Protein AF-A0A2N7QD01-F1 (afdb_monomer_lite)

pLDDT: mean 96.23, std 3.57, range [71.81, 98.69]

Structure (mmCIF, N/CA/C/O backbone):
data_AF-A0A2N7QD01-F1
#
_entry.id   AF-A0A2N7QD01-F1
#
loop_
_atom_site.group_PDB
_atom_site.id
_atom_site.type_symbol
_atom_site.label_atom_id
_atom_site.label_alt_id
_atom_site.label_comp_id
_atom_site.label_asym_id
_atom_site.label_entity_id
_atom_site.label_seq_id
_atom_site.pdbx_PDB_ins_code
_atom_site.Cartn_x
_atom_site.Cartn_y
_atom_site.Cartn_z
_atom_site.occupancy
_atom_site.B_iso_or_equiv
_atom_site.auth_seq_id
_atom_site.auth_comp_id
_atom_site.auth_asym_id
_atom_site.auth_atom_id
_atom_site.pdbx_PDB_model_num
ATOM 1 N N . ALA A 1 1 ? -2.851 2.908 -3.331 1.00 93.69 1 ALA A N 1
ATOM 2 C CA . ALA A 1 1 ? -4.308 2.920 -3.039 1.00 93.69 1 ALA A CA 1
ATOM 3 C C . ALA A 1 1 ? -4.515 3.174 -1.546 1.00 93.69 1 ALA A C 1
ATOM 5 O O . ALA A 1 1 ? -3.541 3.061 -0.813 1.00 93.69 1 ALA A O 1
ATOM 6 N N . VAL A 1 2 ? -5.737 3.488 -1.091 1.00 97.69 2 VAL A N 1
ATOM 7 C CA . VAL A 1 2 ? -6.044 3.670 0.344 1.00 97.69 2 VAL A CA 1
ATOM 8 C C . VAL A 1 2 ? -7.197 2.760 0.770 1.00 97.69 2 VAL A C 1
ATOM 10 O O . VAL A 1 2 ? -8.197 2.667 0.052 1.00 97.69 2 VAL A O 1
ATOM 13 N N . ARG A 1 3 ? -7.057 2.077 1.911 1.00 98.19 3 ARG A N 1
ATOM 14 C CA . ARG A 1 3 ? -8.112 1.271 2.553 1.00 98.19 3 ARG A CA 1
ATOM 15 C C . ARG A 1 3 ? -8.172 1.576 4.042 1.00 98.19 3 ARG A C 1
ATOM 17 O O . ARG A 1 3 ? -7.152 1.909 4.633 1.00 98.19 3 ARG A O 1
ATOM 24 N N . TYR A 1 4 ? -9.361 1.461 4.619 1.00 97.75 4 TYR A N 1
ATOM 25 C CA . TYR A 1 4 ? -9.594 1.649 6.045 1.00 97.75 4 TYR A CA 1
ATOM 26 C C . TYR A 1 4 ? -10.191 0.376 6.631 1.00 97.75 4 TYR A C 1
ATOM 28 O O . TYR A 1 4 ? -11.173 -0.143 6.098 1.00 97.75 4 TYR A O 1
ATOM 36 N N . ASP A 1 5 ? -9.601 -0.101 7.719 1.00 97.44 5 ASP A N 1
ATOM 37 C CA . ASP A 1 5 ? -10.154 -1.153 8.551 1.00 97.44 5 ASP A CA 1
ATOM 38 C C . ASP A 1 5 ? -10.900 -0.528 9.737 1.00 97.44 5 ASP A C 1
ATOM 40 O O . ASP A 1 5 ? -10.262 -0.050 10.680 1.00 97.44 5 ASP A O 1
ATOM 44 N N . PRO A 1 6 ? -12.244 -0.525 9.735 1.00 96.06 6 PRO A N 1
ATOM 45 C CA . PRO A 1 6 ? -13.019 0.096 10.803 1.00 96.06 6 PRO A CA 1
ATOM 46 C C . PRO A 1 6 ? -12.954 -0.659 12.131 1.00 96.06 6 PRO A C 1
ATOM 48 O O . PRO A 1 6 ? -13.281 -0.078 13.162 1.00 96.06 6 PRO A O 1
ATOM 51 N N . LYS A 1 7 ? -12.566 -1.941 12.131 1.00 96.06 7 LYS A N 1
ATOM 52 C CA . LYS A 1 7 ? -12.491 -2.744 13.356 1.00 96.06 7 LYS A CA 1
ATOM 53 C C . LYS A 1 7 ? -11.175 -2.508 14.090 1.00 96.06 7 LYS A C 1
ATOM 55 O O . LYS A 1 7 ? -11.164 -2.516 15.317 1.00 96.06 7 LYS A O 1
ATOM 60 N N . LEU A 1 8 ? -10.095 -2.286 13.342 1.00 95.88 8 LEU A N 1
ATOM 61 C CA . LEU A 1 8 ? -8.771 -1.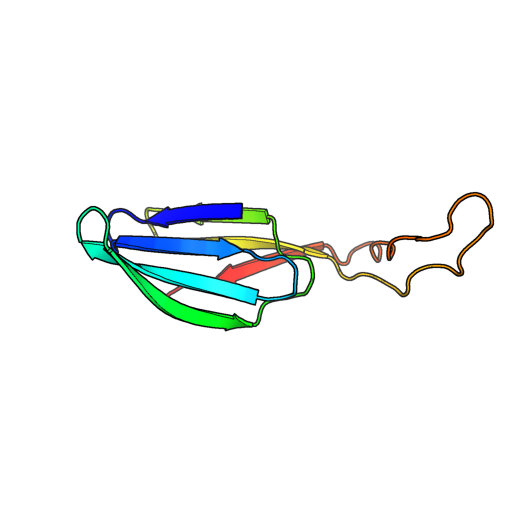966 13.889 1.00 95.88 8 LEU A CA 1
ATOM 62 C C . LEU A 1 8 ? -8.495 -0.454 13.951 1.00 95.88 8 LEU A C 1
ATOM 64 O O . LEU A 1 8 ? -7.532 -0.018 14.578 1.00 95.88 8 LEU A O 1
ATOM 68 N N . ALA A 1 9 ? -9.345 0.352 13.314 1.00 97.00 9 ALA A N 1
ATOM 69 C CA . ALA A 1 9 ? -9.146 1.783 13.117 1.00 97.00 9 ALA A CA 1
ATOM 70 C C . ALA A 1 9 ? -7.809 2.106 12.415 1.00 97.00 9 ALA A C 1
ATOM 72 O O . ALA A 1 9 ? -7.142 3.095 12.727 1.00 97.00 9 ALA A O 1
ATOM 73 N N . LEU A 1 10 ? -7.429 1.272 11.441 1.00 97.75 10 LEU A N 1
ATOM 74 C CA . LEU A 1 10 ? -6.193 1.402 10.668 1.00 97.75 10 LEU A CA 1
ATOM 75 C C . LEU A 1 10 ? -6.476 1.868 9.241 1.00 97.75 10 LEU A C 1
ATOM 77 O O . LEU A 1 10 ? -7.336 1.326 8.551 1.00 97.75 10 LEU A O 1
ATOM 81 N N . VAL A 1 11 ? -5.715 2.851 8.775 1.00 98.25 11 VAL A N 1
ATOM 82 C CA . VAL A 1 11 ? -5.669 3.294 7.382 1.00 98.25 11 VAL A CA 1
ATOM 83 C C . VAL A 1 11 ? -4.381 2.778 6.751 1.00 98.25 11 VAL A C 1
ATOM 85 O O . VAL A 1 11 ? -3.288 2.972 7.278 1.00 98.25 11 VAL A O 1
ATOM 88 N N . PHE A 1 12 ? -4.509 2.164 5.584 1.00 98.19 12 PHE A N 1
ATOM 89 C CA . PHE A 1 12 ? -3.406 1.590 4.830 1.00 98.19 12 PHE A CA 1
ATOM 90 C C . PHE A 1 12 ? -3.207 2.356 3.526 1.00 98.19 12 PHE A C 1
ATOM 92 O O . PHE A 1 12 ? -4.154 2.499 2.749 1.00 98.19 12 PHE A O 1
ATOM 99 N N . SER A 1 13 ? -1.979 2.802 3.255 1.00 98.44 13 SER A N 1
ATOM 100 C CA . SER A 1 13 ? -1.591 3.473 2.010 1.00 98.44 13 SER A CA 1
ATOM 101 C C . SER A 1 13 ? -0.498 2.695 1.287 1.00 98.44 13 SER A C 1
ATOM 103 O O . SER A 1 13 ? 0.636 2.621 1.754 1.00 98.44 13 SER A O 1
ATOM 105 N N . SER A 1 14 ? -0.82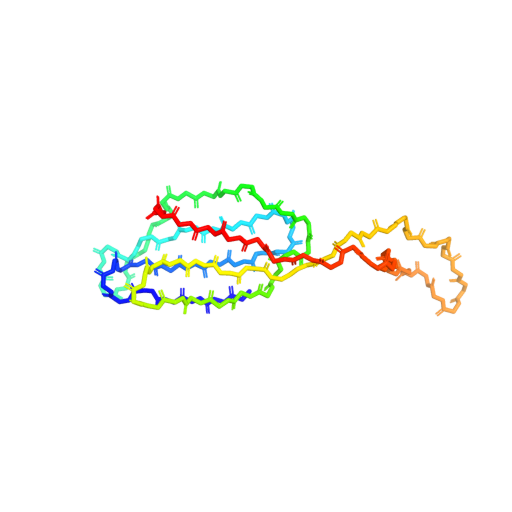6 2.127 0.126 1.00 97.88 14 SER A N 1
ATOM 106 C CA . SER A 1 14 ? 0.153 1.500 -0.773 1.00 97.88 14 SER A CA 1
ATOM 107 C C . SER A 1 14 ? 0.755 2.546 -1.718 1.00 97.88 14 SER A C 1
ATOM 109 O O . SER A 1 14 ? 0.043 3.103 -2.564 1.00 97.88 14 SER A O 1
ATOM 111 N N . ASN A 1 15 ? 2.062 2.799 -1.578 1.00 96.56 15 ASN A N 1
ATOM 112 C CA . ASN A 1 15 ? 2.722 4.011 -2.090 1.00 96.56 15 ASN A CA 1
ATOM 113 C C . ASN A 1 15 ? 3.428 3.823 -3.449 1.00 96.56 15 ASN A C 1
ATOM 115 O O . ASN A 1 15 ? 3.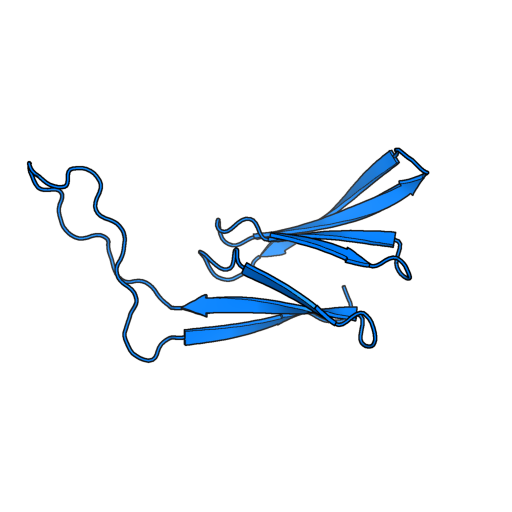713 4.791 -4.149 1.00 96.56 15 ASN A O 1
ATOM 119 N N . GLY A 1 16 ? 3.685 2.582 -3.879 1.00 91.25 16 GLY A N 1
ATOM 120 C CA . GLY A 1 16 ? 4.294 2.275 -5.185 1.00 91.25 16 GLY A CA 1
ATOM 121 C C . GLY A 1 16 ? 5.801 2.523 -5.300 1.00 91.25 16 GLY A C 1
ATOM 122 O O . GLY A 1 16 ? 6.428 1.992 -6.215 1.00 91.25 16 GLY A O 1
ATOM 123 N N . ASP A 1 17 ? 6.393 3.238 -4.352 1.00 95.38 17 ASP A N 1
ATOM 124 C CA . ASP A 1 17 ? 7.839 3.367 -4.137 1.00 95.38 17 ASP A CA 1
ATOM 125 C C . ASP A 1 17 ? 8.457 2.144 -3.427 1.00 95.38 17 ASP A C 1
ATOM 127 O O . ASP A 1 17 ? 9.646 2.129 -3.121 1.00 95.38 17 ASP A O 1
ATOM 131 N N . GLY A 1 18 ? 7.661 1.094 -3.206 1.00 96.62 18 GLY A N 1
ATOM 132 C CA . GLY A 1 18 ? 8.068 -0.090 -2.454 1.00 96.62 18 GLY A CA 1
ATOM 133 C C . GLY A 1 18 ? 7.794 0.032 -0.959 1.00 96.62 18 GLY A C 1
ATOM 134 O O . GLY A 1 18 ? 8.478 -0.611 -0.165 1.00 96.62 18 GLY A O 1
ATOM 135 N N . THR A 1 19 ? 6.815 0.851 -0.565 1.00 97.94 19 THR A N 1
ATOM 136 C CA . THR A 1 19 ? 6.352 0.936 0.821 1.00 97.94 19 THR A CA 1
ATOM 137 C C . THR A 1 19 ? 4.832 0.811 0.959 1.00 97.94 19 THR A C 1
ATOM 139 O O . THR A 1 19 ? 4.059 1.079 0.028 1.00 97.94 19 THR A O 1
ATOM 142 N N . LEU A 1 20 ? 4.416 0.379 2.150 1.00 98.12 20 LEU A N 1
ATOM 143 C CA . LEU A 1 20 ? 3.048 0.409 2.657 1.00 98.12 20 LEU A CA 1
ATOM 144 C C . LEU A 1 20 ? 3.078 1.170 3.984 1.00 98.12 20 LEU A C 1
ATOM 146 O O . LEU A 1 20 ? 3.751 0.754 4.925 1.00 98.12 20 LEU A O 1
ATOM 150 N N . THR A 1 21 ? 2.360 2.285 4.056 1.00 98.44 21 THR A N 1
ATOM 151 C CA . THR A 1 21 ? 2.230 3.071 5.287 1.00 98.44 21 THR A CA 1
ATOM 152 C C . THR A 1 21 ? 0.960 2.670 6.020 1.00 98.44 21 THR A C 1
ATOM 154 O O . THR A 1 21 ? -0.119 2.629 5.425 1.00 98.44 21 THR A O 1
ATOM 157 N N . ILE A 1 22 ? 1.099 2.407 7.315 1.00 98.25 22 ILE A N 1
ATOM 158 C CA . ILE A 1 22 ? 0.027 2.039 8.233 1.00 98.25 22 ILE A CA 1
ATOM 159 C C . ILE A 1 22 ? -0.188 3.219 9.174 1.00 98.25 22 ILE A C 1
ATOM 161 O O . ILE A 1 22 ? 0.746 3.709 9.810 1.00 98.25 22 ILE A O 1
ATOM 165 N N . VAL A 1 23 ? -1.419 3.702 9.244 1.00 98.69 23 VAL A N 1
ATOM 166 C CA . VAL A 1 23 ? -1.790 4.893 10.004 1.00 98.69 23 VAL A CA 1
ATOM 167 C C . VAL A 1 23 ? -2.913 4.526 10.962 1.00 98.69 23 VAL A C 1
ATOM 169 O O . VAL A 1 23 ? -3.974 4.087 10.535 1.00 98.69 23 VAL A O 1
ATOM 172 N N . GLN A 1 24 ? -2.705 4.735 12.257 1.00 98.38 24 GLN A N 1
ATOM 173 C CA . GLN A 1 24 ? -3.740 4.564 13.270 1.00 98.38 24 GLN A CA 1
ATOM 174 C C . GLN A 1 24 ? -4.627 5.809 13.318 1.00 98.38 24 GLN A C 1
ATOM 176 O O . GLN A 1 24 ? -4.133 6.924 13.511 1.00 98.38 24 GLN A O 1
ATOM 181 N N . GLN A 1 25 ? -5.942 5.624 13.215 1.00 98.31 25 GLN A N 1
ATOM 182 C CA . GLN A 1 25 ? -6.912 6.635 13.618 1.00 98.31 25 GLN A CA 1
ATOM 183 C C . GLN A 1 25 ? -7.040 6.602 15.148 1.00 98.31 25 GLN A C 1
ATOM 185 O O . GLN A 1 25 ? -7.504 5.620 15.723 1.00 98.31 25 GLN A O 1
ATOM 190 N N . ILE A 1 26 ? -6.598 7.671 15.812 1.00 97.88 26 ILE A N 1
ATOM 191 C CA . ILE A 1 26 ? -6.599 7.826 17.283 1.00 97.88 26 ILE A CA 1
ATOM 192 C C . ILE A 1 26 ? -7.703 8.779 17.776 1.00 97.88 26 ILE A C 1
ATOM 194 O O . ILE A 1 26 ? -7.802 9.087 18.962 1.00 97.88 26 ILE A O 1
ATOM 198 N N . GLY A 1 27 ? -8.525 9.284 16.860 1.00 96.56 27 GLY A N 1
ATOM 199 C CA . GLY A 1 27 ? -9.696 10.113 17.127 1.00 96.56 27 GLY A CA 1
ATOM 200 C C . GLY A 1 27 ? -10.425 10.458 15.824 1.00 96.56 27 GLY A C 1
ATOM 201 O O . GLY A 1 27 ? -9.929 10.105 14.755 1.00 96.56 27 GLY A O 1
ATOM 202 N N . PRO A 1 28 ? -11.565 11.173 15.879 1.00 94.06 28 PRO A N 1
ATOM 203 C CA . PRO A 1 28 ? -12.384 11.456 14.694 1.00 94.06 28 PRO A CA 1
ATOM 204 C C . PRO A 1 28 ? -11.583 12.074 13.538 1.00 94.06 28 PRO A C 1
ATOM 206 O O . PRO A 1 28 ? -11.632 11.569 12.422 1.00 94.06 28 PRO A O 1
ATOM 209 N N . ASP A 1 29 ? -10.734 13.055 13.860 1.00 95.50 29 ASP A N 1
ATOM 210 C CA . ASP A 1 29 ? -9.871 13.766 12.906 1.00 95.50 29 ASP A CA 1
ATOM 211 C C . ASP A 1 29 ? -8.384 13.691 13.293 1.00 95.50 29 ASP A C 1
ATOM 213 O O . ASP A 1 29 ? -7.588 14.569 12.957 1.00 95.50 29 ASP A O 1
ATOM 217 N N . LYS A 1 30 ? -7.995 12.672 14.069 1.00 98.06 30 LYS A N 1
ATOM 218 C CA . LYS A 1 30 ? -6.618 12.514 14.555 1.00 98.06 30 LYS A CA 1
ATOM 219 C C . LYS A 1 30 ? -6.039 11.191 14.091 1.00 98.06 30 LYS A C 1
ATOM 221 O O . LYS A 1 30 ? -6.594 10.132 14.373 1.00 98.06 30 LYS A O 1
ATOM 226 N N . TYR A 1 31 ? -4.885 11.277 13.442 1.00 98.44 31 TYR A N 1
ATOM 227 C CA . TYR A 1 31 ? -4.197 10.148 12.836 1.00 98.44 31 TYR A CA 1
A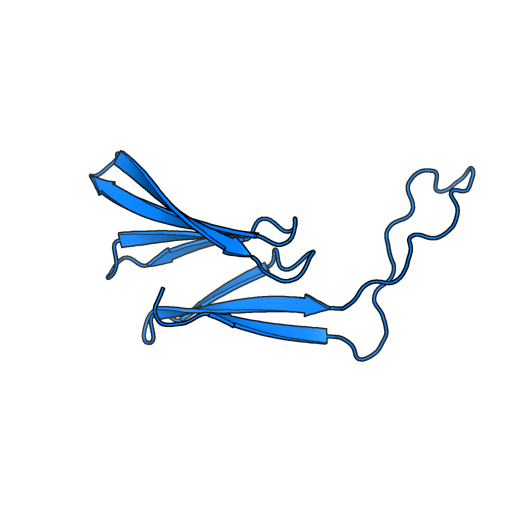TOM 228 C C . TYR A 1 31 ? -2.710 10.207 13.172 1.00 98.44 31 TYR A C 1
ATOM 230 O O . TYR A 1 31 ? -2.129 11.291 13.233 1.00 98.44 31 TYR A O 1
ATOM 238 N N . ALA A 1 32 ? -2.099 9.047 13.374 1.00 98.44 32 ALA A N 1
ATOM 239 C CA . ALA A 1 32 ? -0.665 8.913 13.580 1.00 98.44 32 ALA A CA 1
ATOM 240 C C . ALA A 1 32 ? -0.136 7.767 12.720 1.00 98.44 32 ALA A C 1
ATOM 242 O O . ALA A 1 32 ? -0.770 6.718 12.632 1.00 98.44 32 ALA A O 1
ATOM 243 N N . VAL A 1 33 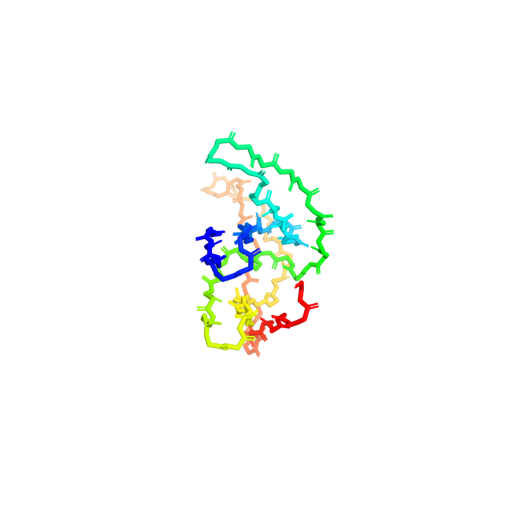? 1.021 7.959 12.083 1.00 98.44 33 VAL A N 1
ATOM 244 C CA . VAL A 1 33 ? 1.710 6.852 11.409 1.00 98.44 33 VAL A CA 1
ATOM 245 C C . VAL A 1 33 ? 2.108 5.845 12.479 1.00 98.44 33 VAL A C 1
ATOM 247 O O . VAL A 1 33 ? 2.831 6.195 13.411 1.00 98.44 33 VAL A O 1
ATOM 250 N N . LEU A 1 34 ? 1.605 4.622 12.348 1.00 97.62 34 LEU A N 1
ATOM 251 C CA . LEU A 1 34 ? 1.960 3.512 13.220 1.00 97.62 34 LEU A CA 1
ATOM 252 C C . LEU A 1 34 ? 3.264 2.879 12.735 1.00 97.62 34 LEU A C 1
ATOM 254 O O . LEU A 1 34 ? 4.203 2.724 13.508 1.00 97.62 34 LEU A O 1
ATOM 258 N N . GLU A 1 35 ? 3.339 2.585 11.436 1.00 97.06 35 GLU A N 1
ATOM 259 C CA . GLU A 1 35 ? 4.511 1.976 10.815 1.00 97.06 35 GLU A CA 1
ATOM 260 C C . GLU A 1 35 ? 4.571 2.288 9.312 1.00 97.06 35 GLU A C 1
ATOM 262 O O . GLU A 1 35 ? 3.578 2.637 8.669 1.00 97.06 35 GLU A O 1
ATOM 267 N N . THR A 1 36 ? 5.758 2.168 8.723 1.00 97.94 36 THR A N 1
ATOM 268 C CA . THR A 1 36 ? 5.925 2.033 7.274 1.00 97.94 36 THR A CA 1
ATOM 269 C C . THR A 1 36 ? 6.740 0.785 6.991 1.00 97.94 36 THR A C 1
ATOM 271 O O . THR A 1 36 ? 7.913 0.714 7.353 1.00 97.94 36 THR A O 1
ATOM 274 N N . VAL A 1 37 ? 6.121 -0.185 6.325 1.00 96.25 37 VAL A N 1
ATOM 275 C CA . VAL A 1 37 ? 6.757 -1.458 5.988 1.00 96.25 37 VAL A CA 1
ATOM 276 C C . VAL A 1 37 ? 7.251 -1.446 4.550 1.00 96.25 37 VAL A C 1
ATOM 278 O O . VAL A 1 37 ? 6.664 -0.821 3.658 1.00 96.25 37 VAL A O 1
ATOM 281 N N . LYS A 1 38 ? 8.349 -2.163 4.313 1.00 97.31 38 LYS A N 1
ATOM 282 C CA . LYS A 1 38 ? 8.885 -2.367 2.969 1.00 97.31 38 LYS A CA 1
ATOM 283 C C . LYS A 1 38 ? 8.012 -3.360 2.199 1.00 97.31 38 LYS A C 1
ATOM 285 O O . LYS A 1 38 ? 7.610 -4.390 2.728 1.00 97.31 38 LYS A O 1
ATOM 290 N N . THR A 1 39 ? 7.775 -3.070 0.926 1.00 96.94 39 THR A N 1
ATOM 291 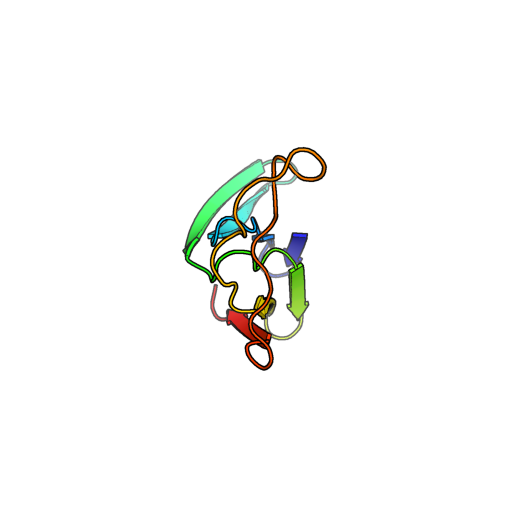C CA . THR A 1 39 ? 7.047 -3.915 -0.026 1.00 96.94 39 THR A CA 1
ATOM 292 C C . THR A 1 39 ? 7.842 -4.051 -1.328 1.00 96.94 39 THR A C 1
ATOM 294 O O . THR A 1 39 ? 8.950 -3.518 -1.461 1.00 96.94 39 THR A O 1
ATOM 297 N N . ALA A 1 40 ? 7.302 -4.781 -2.308 1.00 96.31 40 ALA A N 1
ATOM 298 C CA . ALA A 1 40 ? 7.888 -4.782 -3.642 1.00 96.31 40 ALA A CA 1
ATOM 299 C C . ALA A 1 40 ? 7.649 -3.430 -4.346 1.00 96.31 40 ALA A C 1
ATOM 301 O O . ALA A 1 40 ? 6.557 -2.857 -4.244 1.00 96.31 40 ALA A O 1
ATOM 302 N N . PRO A 1 41 ? 8.625 -2.925 -5.123 1.00 95.12 41 PRO A N 1
ATOM 303 C CA . PRO A 1 41 ? 8.424 -1.752 -5.965 1.00 95.12 41 PRO A CA 1
ATOM 304 C C . PRO A 1 41 ? 7.154 -1.866 -6.818 1.00 95.12 41 PRO A C 1
ATOM 306 O O . PRO A 1 41 ? 6.798 -2.942 -7.302 1.00 95.12 41 PRO A O 1
ATOM 309 N N . ARG A 1 42 ? 6.470 -0.735 -7.022 1.00 95.69 42 ARG A N 1
ATOM 310 C CA . ARG A 1 42 ? 5.233 -0.610 -7.816 1.00 95.69 42 ARG A CA 1
ATOM 311 C C . ARG A 1 42 ? 4.013 -1.384 -7.306 1.00 95.69 42 ARG A C 1
ATOM 313 O O . ARG A 1 42 ? 2.967 -1.301 -7.950 1.00 95.69 42 ARG A O 1
ATOM 320 N N . ALA A 1 43 ? 4.074 -2.002 -6.125 1.00 97.44 43 ALA A N 1
ATOM 321 C CA . ALA A 1 43 ? 2.924 -2.589 -5.433 1.00 97.44 43 ALA A CA 1
ATOM 322 C C . ALA A 1 43 ? 1.967 -1.508 -4.875 1.00 97.44 43 ALA A C 1
ATOM 324 O O . ALA A 1 43 ? 1.806 -1.337 -3.672 1.00 97.44 43 ALA A O 1
ATOM 325 N N . ARG A 1 44 ? 1.366 -0.704 -5.762 1.00 95.94 44 ARG A N 1
ATOM 326 C CA . ARG A 1 44 ? 0.508 0.455 -5.425 1.00 95.94 44 ARG A CA 1
ATOM 327 C C . ARG A 1 44 ? -0.992 0.163 -5.467 1.00 95.94 44 ARG A C 1
ATOM 329 O O . ARG A 1 44 ? -1.802 1.024 -5.114 1.00 95.94 44 ARG A O 1
ATOM 336 N N . THR A 1 45 ? -1.356 -1.015 -5.959 1.00 97.06 45 THR A N 1
ATOM 337 C CA . THR A 1 45 ? -2.734 -1.507 -6.018 1.00 97.06 45 THR A CA 1
ATOM 338 C C . THR A 1 45 ? -2.931 -2.465 -4.855 1.00 97.06 45 THR A C 1
ATOM 340 O O . THR A 1 45 ? -2.069 -3.307 -4.624 1.00 97.06 45 THR A O 1
ATOM 343 N N . MET A 1 46 ? -4.033 -2.319 -4.122 1.00 98.19 46 MET A N 1
ATOM 344 C CA . MET A 1 46 ? -4.278 -3.053 -2.884 1.00 98.19 46 MET A CA 1
ATOM 345 C C . MET A 1 46 ? -5.770 -3.257 -2.650 1.00 98.19 46 MET A C 1
ATOM 347 O O . MET A 1 46 ? -6.556 -2.368 -2.987 1.00 98.19 46 MET A O 1
ATOM 351 N N . GLU A 1 47 ? -6.124 -4.362 -2.001 1.00 98.31 47 GLU A N 1
ATOM 352 C CA . GLU A 1 47 ? -7.438 -4.576 -1.395 1.00 98.31 47 GLU A CA 1
ATOM 353 C C . GLU A 1 47 ? -7.296 -5.105 0.039 1.00 98.31 47 GLU A C 1
ATOM 355 O O . GLU A 1 47 ? -6.304 -5.762 0.359 1.00 98.31 47 GLU A O 1
ATOM 360 N N . LEU A 1 48 ? -8.273 -4.780 0.891 1.00 98.12 48 LEU A N 1
ATOM 361 C CA . LEU A 1 48 ? -8.378 -5.257 2.272 1.00 98.12 48 LEU A CA 1
ATOM 362 C C . LEU A 1 48 ? -9.448 -6.347 2.345 1.00 98.12 48 LEU A C 1
ATOM 364 O O . LEU A 1 48 ? -10.571 -6.129 1.893 1.00 98.12 48 LEU A O 1
ATOM 368 N N . ASP A 1 49 ? -9.135 -7.478 2.972 1.00 97.69 49 ASP A N 1
ATOM 369 C CA . ASP A 1 49 ? -10.156 -8.400 3.463 1.00 97.69 49 ASP A CA 1
ATOM 370 C C . ASP A 1 49 ? -10.555 -8.004 4.897 1.00 97.69 49 ASP A C 1
ATOM 372 O O . ASP A 1 49 ? -9.809 -8.271 5.841 1.00 97.69 49 ASP A O 1
ATOM 376 N N . PRO A 1 50 ? -11.740 -7.402 5.111 1.00 94.00 50 PRO A N 1
ATOM 377 C CA . PRO A 1 50 ? -12.155 -6.931 6.432 1.00 94.00 50 PRO A CA 1
ATOM 378 C C . PRO A 1 50 ? -12.505 -8.066 7.407 1.00 94.00 50 PRO A C 1
ATOM 380 O O . PRO A 1 50 ? -12.750 -7.802 8.584 1.00 94.00 50 PRO A O 1
ATOM 383 N N . LYS A 1 51 ? -12.591 -9.323 6.943 1.00 95.44 51 LYS A N 1
ATOM 384 C CA . LYS A 1 51 ? -12.863 -10.475 7.817 1.00 95.44 51 LYS A CA 1
ATOM 385 C C . LYS A 1 51 ? -11.596 -10.972 8.497 1.00 95.44 51 LYS A C 1
ATOM 387 O O . LYS A 1 51 ? -11.642 -11.325 9.673 1.00 95.44 51 LYS A O 1
ATOM 392 N N . THR A 1 52 ? -10.508 -11.037 7.737 1.00 96.44 52 THR A N 1
ATOM 393 C CA . THR A 1 52 ? -9.208 -11.551 8.186 1.00 96.44 52 THR A CA 1
ATOM 394 C C . THR A 1 52 ? -8.237 -10.440 8.561 1.00 96.44 52 THR A C 1
ATOM 396 O O . THR A 1 52 ? -7.258 -10.714 9.243 1.00 96.44 52 THR A O 1
ATOM 399 N N . HIS A 1 53 ? -8.523 -9.194 8.170 1.00 96.31 53 HIS A N 1
ATOM 400 C CA . HIS A 1 53 ? -7.640 -8.034 8.324 1.00 96.31 53 HIS A CA 1
ATOM 401 C C . HIS A 1 53 ? -6.359 -8.131 7.482 1.00 96.31 53 HIS A C 1
ATOM 403 O O . HIS A 1 53 ? -5.366 -7.464 7.764 1.00 96.31 53 HIS A O 1
ATOM 409 N N . HIS A 1 54 ? -6.372 -8.965 6.439 1.00 97.75 54 HIS A N 1
ATOM 410 C CA . HIS A 1 54 ? -5.244 -9.128 5.531 1.00 97.75 54 HIS A CA 1
ATOM 411 C C . HIS A 1 54 ? -5.326 -8.146 4.359 1.00 97.75 54 HIS A C 1
ATOM 413 O O . HIS A 1 54 ? -6.403 -7.853 3.830 1.00 97.75 54 HIS A O 1
ATOM 419 N N . LEU A 1 55 ? -4.166 -7.665 3.919 1.00 97.81 55 LEU A N 1
ATOM 420 C CA . LEU A 1 55 ? -4.008 -6.839 2.728 1.00 97.81 55 LEU A CA 1
ATOM 421 C C . LEU A 1 55 ? -3.371 -7.642 1.605 1.00 97.81 55 LEU A C 1
ATOM 423 O O . LEU A 1 55 ? -2.385 -8.347 1.812 1.00 97.81 55 LEU A O 1
ATOM 427 N N . PHE A 1 56 ? -3.876 -7.434 0.396 1.00 98.25 56 PHE A N 1
ATOM 428 C CA . PHE A 1 56 ? -3.350 -8.051 -0.814 1.00 98.25 56 PHE A CA 1
ATOM 429 C C . PHE A 1 56 ? -2.901 -6.971 -1.784 1.00 98.25 56 PHE A C 1
ATOM 431 O O . PHE A 1 56 ? -3.713 -6.150 -2.213 1.00 98.25 56 PHE A O 1
ATOM 438 N N . LEU A 1 57 ? -1.612 -6.956 -2.126 1.00 98.38 57 LEU A N 1
ATOM 439 C CA . LEU A 1 57 ? -1.018 -5.988 -3.044 1.00 98.38 57 LEU A CA 1
ATOM 440 C C . LEU A 1 57 ? -0.572 -6.692 -4.324 1.00 98.38 57 LEU A C 1
ATOM 442 O O . LEU A 1 57 ? 0.188 -7.654 -4.273 1.00 98.38 57 LEU A O 1
ATOM 446 N N . ALA A 1 58 ? -0.994 -6.183 -5.479 1.00 98.00 58 ALA A N 1
ATOM 447 C CA . ALA A 1 58 ? -0.623 -6.746 -6.776 1.00 98.00 58 ALA A CA 1
ATOM 448 C C . ALA A 1 58 ? 0.566 -5.995 -7.392 1.00 98.00 58 ALA A C 1
ATOM 450 O O . ALA A 1 58 ? 0.571 -4.759 -7.438 1.00 98.00 58 ALA A O 1
ATOM 451 N N . THR A 1 59 ? 1.557 -6.733 -7.899 1.00 97.94 59 THR A N 1
ATOM 452 C CA . THR A 1 59 ? 2.684 -6.177 -8.663 1.00 97.94 59 THR A CA 1
ATOM 453 C C . THR A 1 59 ? 3.292 -7.217 -9.617 1.00 97.94 59 THR A C 1
ATOM 455 O O . THR A 1 59 ? 2.773 -8.320 -9.775 1.00 97.94 59 THR A O 1
ATOM 458 N N . ALA A 1 60 ? 4.390 -6.857 -10.273 1.00 97.94 60 ALA A N 1
ATOM 459 C CA . ALA A 1 60 ? 5.238 -7.748 -11.051 1.00 97.94 60 ALA A CA 1
ATOM 460 C C . ALA A 1 60 ? 6.706 -7.319 -10.910 1.00 97.94 60 ALA A C 1
ATOM 462 O O . ALA A 1 60 ? 7.001 -6.266 -10.336 1.00 97.94 60 ALA A O 1
ATOM 463 N N . GLU A 1 61 ? 7.631 -8.097 -11.456 1.00 96.69 61 GLU A N 1
ATOM 464 C CA . GLU A 1 61 ? 9.002 -7.633 -11.640 1.00 96.69 61 GLU A CA 1
ATOM 465 C C . GLU A 1 61 ? 9.106 -6.753 -12.886 1.00 96.69 61 GLU A C 1
ATOM 467 O O . GLU A 1 61 ? 8.381 -6.916 -13.873 1.00 96.69 61 GLU A O 1
ATOM 472 N N . PHE A 1 62 ? 10.032 -5.801 -12.847 1.00 95.38 62 PHE A N 1
ATOM 473 C CA . PHE A 1 62 ? 10.245 -4.858 -13.932 1.00 95.38 62 PHE A CA 1
ATOM 474 C C . PHE A 1 62 ? 11.721 -4.825 -14.301 1.00 95.38 62 PHE A C 1
ATOM 476 O O . PHE A 1 62 ? 12.576 -4.674 -13.429 1.00 95.38 62 PHE A O 1
ATOM 483 N N . GLY A 1 63 ? 12.002 -4.926 -15.597 1.00 94.25 63 GLY A N 1
ATOM 484 C CA . GLY A 1 63 ? 13.350 -4.793 -16.134 1.00 94.25 63 GLY A CA 1
ATOM 485 C C . GLY A 1 63 ? 13.872 -3.351 -16.076 1.00 94.25 63 GLY A C 1
ATOM 486 O O . GLY A 1 63 ? 13.200 -2.451 -15.567 1.00 94.25 63 GLY A O 1
ATOM 487 N N . PRO A 1 64 ? 15.067 -3.087 -16.625 1.00 93.69 64 PRO A N 1
ATOM 488 C CA . PRO A 1 64 ? 15.542 -1.720 -16.790 1.00 93.69 64 PRO A CA 1
ATOM 489 C C . PRO A 1 64 ? 14.599 -0.922 -17.703 1.00 93.69 64 PRO A C 1
ATOM 491 O O . PRO A 1 64 ? 13.946 -1.471 -18.595 1.00 93.69 64 PRO A O 1
ATOM 494 N N . ALA A 1 65 ? 14.537 0.394 -17.494 1.00 93.94 65 ALA A N 1
ATOM 495 C CA . ALA A 1 65 ? 13.932 1.272 -18.486 1.00 93.94 65 ALA A CA 1
ATOM 496 C C . ALA A 1 65 ? 14.748 1.179 -19.791 1.00 93.94 65 ALA A C 1
ATOM 498 O O . ALA A 1 65 ? 15.981 1.190 -19.725 1.00 93.94 65 ALA A O 1
ATOM 499 N N . PRO A 1 66 ? 14.097 1.096 -20.964 1.00 93.81 66 PRO A N 1
ATOM 500 C CA . PRO A 1 66 ? 14.778 1.270 -22.243 1.00 93.81 66 PRO A CA 1
ATOM 501 C C . PRO A 1 66 ? 15.575 2.580 -22.294 1.00 93.81 66 PRO A C 1
ATOM 503 O O . PRO A 1 66 ? 15.311 3.511 -21.533 1.00 93.81 66 PRO A O 1
ATOM 506 N N . ALA A 1 67 ? 16.533 2.681 -23.215 1.00 95.56 67 ALA A N 1
ATOM 507 C CA . ALA A 1 67 ? 17.212 3.951 -23.451 1.00 95.56 67 ALA A CA 1
ATOM 508 C C . ALA A 1 67 ? 16.198 5.021 -23.918 1.00 95.56 67 ALA A C 1
ATOM 510 O O . ALA A 1 67 ? 15.334 4.709 -24.744 1.00 95.56 67 ALA A O 1
ATOM 511 N N . PRO A 1 68 ? 16.290 6.270 -23.427 1.00 97.19 68 PRO A N 1
ATOM 512 C CA . PRO A 1 68 ? 15.477 7.373 -23.925 1.00 97.19 68 PRO A CA 1
ATOM 513 C C . PRO A 1 68 ? 15.619 7.563 -25.437 1.00 97.19 68 PRO A C 1
ATOM 515 O O . PRO A 1 68 ? 16.718 7.481 -25.988 1.00 97.19 68 PRO A O 1
ATOM 518 N N . THR A 1 69 ? 14.513 7.875 -26.104 1.00 96.56 69 THR A N 1
ATOM 519 C CA . THR A 1 69 ? 14.486 8.283 -27.516 1.00 96.56 69 THR A CA 1
ATOM 520 C C . THR A 1 69 ? 13.928 9.701 -27.637 1.00 96.56 69 THR A C 1
ATOM 522 O O . THR A 1 69 ? 13.413 10.255 -26.665 1.00 96.56 69 THR A O 1
ATOM 525 N N . LYS A 1 70 ? 14.015 10.316 -28.826 1.00 97.06 70 LYS A N 1
ATOM 526 C CA . LYS A 1 70 ? 13.383 11.628 -29.070 1.00 97.06 70 LYS A CA 1
ATOM 527 C C . LYS A 1 70 ? 11.866 11.577 -28.865 1.00 97.06 70 LYS A C 1
ATOM 529 O O . LYS A 1 70 ? 11.308 12.509 -28.297 1.00 97.06 70 LYS A O 1
ATOM 534 N N . ASP A 1 71 ? 11.238 10.480 -29.283 1.00 96.69 71 ASP A N 1
ATOM 535 C CA . ASP A 1 71 ? 9.788 10.285 -29.186 1.00 96.69 71 ASP A CA 1
ATOM 536 C C . ASP A 1 71 ? 9.358 9.849 -27.777 1.00 96.69 71 ASP A C 1
ATOM 538 O O . ASP A 1 71 ? 8.243 10.132 -27.342 1.00 96.69 71 ASP A O 1
ATOM 542 N N . GLN A 1 72 ? 10.256 9.194 -27.033 1.00 94.50 72 GLN A N 1
ATOM 543 C CA . GLN A 1 72 ? 10.028 8.760 -25.659 1.00 94.50 72 GLN A CA 1
ATOM 544 C C . GLN A 1 72 ? 11.229 9.110 -24.761 1.00 94.50 72 GLN A C 1
ATOM 546 O O . GLN A 1 72 ? 12.073 8.252 -24.484 1.00 94.50 72 GLN A O 1
ATOM 551 N N . PRO A 1 73 ? 11.309 10.358 -24.261 1.00 95.56 73 PRO A N 1
ATOM 552 C CA . PRO A 1 73 ? 12.423 10.809 -23.422 1.00 95.56 73 PRO A CA 1
ATOM 553 C C . PRO A 1 73 ? 12.403 10.221 -21.999 1.00 95.56 73 PRO A C 1
ATOM 555 O O . PRO A 1 73 ? 13.435 10.189 -21.336 1.00 95.56 73 PRO A O 1
ATOM 558 N N . HIS A 1 74 ? 11.250 9.726 -21.532 1.00 95.00 74 HIS A N 1
ATOM 559 C CA . HIS A 1 74 ? 11.079 9.130 -20.199 1.00 95.00 74 HIS A CA 1
ATOM 560 C C . HIS A 1 74 ? 10.443 7.736 -20.306 1.00 95.00 74 HIS A C 1
ATOM 562 O O . HIS A 1 74 ? 9.267 7.558 -19.978 1.00 95.00 74 HIS A O 1
ATOM 568 N N . PRO A 1 75 ? 11.169 6.739 -20.834 1.00 95.75 75 PRO A N 1
ATOM 569 C CA . PRO A 1 75 ? 10.624 5.402 -20.990 1.00 95.75 75 PRO A CA 1
ATOM 570 C C . PRO A 1 75 ? 10.405 4.734 -19.631 1.00 95.75 75 PRO A C 1
ATOM 572 O O . PRO A 1 75 ? 11.207 4.858 -18.704 1.00 95.75 75 PRO A O 1
ATOM 575 N N . HIS A 1 76 ? 9.303 3.998 -19.509 1.00 91.75 76 HIS A N 1
ATOM 576 C CA . HIS A 1 76 ? 9.011 3.232 -18.304 1.00 91.75 76 HIS A CA 1
ATOM 577 C C . HIS A 1 76 ? 9.655 1.839 -18.370 1.00 91.75 76 HIS A C 1
ATOM 579 O O . HIS A 1 76 ? 9.663 1.215 -19.437 1.00 91.75 76 HIS A O 1
ATOM 585 N N . PRO A 1 77 ? 10.142 1.318 -17.231 1.00 94.25 77 PRO A N 1
ATOM 586 C CA . PRO A 1 77 ? 10.476 -0.092 -17.070 1.00 94.25 77 PRO A CA 1
ATOM 587 C C . PRO A 1 77 ? 9.367 -1.025 -17.548 1.00 94.25 77 PRO A C 1
ATOM 589 O O . PRO A 1 77 ? 8.197 -0.827 -17.214 1.00 94.25 77 PRO A O 1
ATOM 592 N N . GLN A 1 78 ? 9.751 -2.044 -18.312 1.00 94.31 78 GLN A N 1
ATOM 593 C CA . GLN A 1 78 ? 8.834 -3.054 -18.837 1.00 94.31 78 GLN A CA 1
ATOM 594 C C . GLN A 1 78 ? 8.643 -4.182 -17.823 1.00 94.31 78 GLN A C 1
ATOM 596 O O . GLN A 1 78 ? 9.582 -4.544 -17.113 1.00 94.31 78 GLN A O 1
ATOM 601 N N . VAL A 1 79 ? 7.434 -4.739 -17.763 1.00 96.50 79 VAL A N 1
ATOM 602 C CA . VAL A 1 79 ? 7.131 -5.914 -16.933 1.00 96.50 79 VAL A CA 1
ATOM 603 C C . VAL A 1 79 ? 7.870 -7.135 -17.481 1.00 96.50 79 VAL A C 1
ATOM 605 O O . VAL A 1 79 ? 7.881 -7.359 -18.691 1.00 96.50 79 VAL A O 1
ATOM 608 N N . ILE A 1 80 ? 8.454 -7.943 -16.596 1.00 97.25 80 ILE A N 1
ATOM 609 C CA . ILE A 1 80 ? 9.046 -9.233 -16.964 1.00 97.25 80 ILE A CA 1
ATOM 610 C C . ILE A 1 80 ? 7.911 -10.263 -17.125 1.00 97.25 80 ILE A C 1
ATOM 612 O O . ILE A 1 80 ? 7.145 -10.464 -16.175 1.00 97.25 80 ILE A O 1
ATOM 616 N N . PRO A 1 81 ? 7.757 -10.927 -18.288 1.00 97.44 81 PRO A N 1
ATOM 617 C CA . PRO A 1 81 ? 6.707 -11.927 -18.484 1.00 97.44 81 PRO A CA 1
ATOM 618 C C . PRO A 1 81 ? 6.750 -13.040 -17.429 1.00 97.44 81 PRO A C 1
ATOM 620 O O . PRO A 1 81 ? 7.815 -13.561 -17.115 1.00 97.44 81 PRO A O 1
ATOM 623 N N . GLY A 1 82 ? 5.586 -13.408 -16.886 1.00 98.00 82 GLY A N 1
ATOM 624 C CA . GLY A 1 82 ? 5.467 -14.467 -15.875 1.00 98.00 82 GLY A CA 1
ATOM 625 C C . GLY A 1 82 ? 5.833 -14.061 -14.441 1.00 98.00 82 GLY A C 1
ATOM 626 O O . GLY A 1 82 ? 5.727 -14.893 -13.550 1.00 98.00 82 GLY A O 1
ATOM 627 N N . SER A 1 83 ? 6.208 -12.801 -14.195 1.00 98.31 83 SER A N 1
ATOM 628 C CA . SER A 1 83 ? 6.628 -12.320 -12.864 1.00 98.31 83 SER A CA 1
ATOM 629 C C . SER A 1 83 ? 5.511 -11.702 -12.012 1.00 98.31 83 SER A C 1
ATOM 631 O O . SER A 1 83 ? 5.783 -11.091 -10.979 1.00 98.31 83 SER A O 1
ATOM 633 N N . PHE A 1 84 ? 4.252 -11.801 -12.451 1.00 98.12 84 PHE A N 1
ATOM 634 C CA . PHE A 1 84 ? 3.125 -11.289 -11.674 1.00 98.12 84 PHE A CA 1
ATOM 635 C C . PHE A 1 84 ? 3.054 -11.982 -10.312 1.00 98.12 84 PHE A C 1
ATOM 637 O O . PHE A 1 84 ? 3.160 -13.204 -10.222 1.00 98.12 84 PHE A O 1
ATOM 644 N N . MET A 1 85 ? 2.823 -11.198 -9.264 1.00 98.06 85 MET A N 1
ATOM 645 C CA . MET A 1 85 ? 2.705 -11.700 -7.903 1.00 98.06 85 MET A CA 1
ATOM 646 C C . MET A 1 85 ? 1.676 -10.900 -7.102 1.00 98.06 85 MET A C 1
ATOM 648 O O . MET A 1 85 ? 1.432 -9.715 -7.356 1.00 98.06 85 MET A O 1
ATOM 652 N N . VAL A 1 86 ? 1.114 -11.558 -6.090 1.00 98.12 86 VAL A N 1
ATOM 653 C CA . VAL A 1 86 ? 0.311 -10.930 -5.042 1.00 98.12 86 VAL A CA 1
ATOM 654 C C . VAL A 1 86 ? 1.076 -11.070 -3.736 1.00 98.12 86 VAL A C 1
ATOM 656 O O . VAL A 1 86 ? 1.440 -12.174 -3.343 1.00 98.12 86 VAL A O 1
ATOM 659 N N . LEU A 1 87 ? 1.338 -9.942 -3.089 1.00 97.69 87 LEU A N 1
ATOM 660 C CA . LEU A 1 87 ? 1.905 -9.893 -1.752 1.00 97.69 87 LEU A CA 1
ATOM 661 C C . LEU A 1 87 ? 0.760 -9.882 -0.749 1.00 97.69 87 LEU A C 1
ATOM 663 O O . LEU A 1 87 ? -0.147 -9.058 -0.870 1.00 97.69 87 LEU A O 1
ATOM 667 N N . GLU A 1 88 ? 0.825 -10.759 0.238 1.00 97.56 88 GLU A N 1
ATOM 668 C CA . GLU A 1 88 ? -0.111 -10.795 1.354 1.00 97.56 88 GLU A CA 1
ATOM 669 C C . GLU A 1 88 ? 0.566 -10.240 2.608 1.00 97.56 88 GLU A C 1
ATOM 671 O O . GLU A 1 88 ? 1.700 -10.602 2.923 1.00 97.56 88 GLU A O 1
ATOM 676 N N . PHE A 1 89 ? -0.137 -9.364 3.319 1.00 95.94 89 PHE A N 1
ATOM 677 C CA . PHE A 1 89 ? 0.271 -8.855 4.622 1.00 95.94 89 PHE A CA 1
ATOM 678 C C . PHE A 1 89 ? -0.850 -9.126 5.622 1.00 95.94 89 PHE A C 1
ATOM 680 O O . PHE A 1 89 ? -1.984 -8.708 5.401 1.00 95.94 89 PHE A O 1
ATOM 687 N N . GLY A 1 90 ? -0.525 -9.806 6.717 1.00 90.00 90 GLY A N 1
ATOM 688 C CA . GLY A 1 90 ? -1.435 -10.088 7.826 1.00 90.00 90 GLY A CA 1
ATOM 689 C C . GLY A 1 90 ? -0.752 -9.825 9.166 1.00 90.00 90 GLY A C 1
ATOM 690 O O . GLY A 1 90 ? 0.469 -9.678 9.214 1.00 90.00 90 GLY A O 1
ATOM 691 N N . ASN A 1 91 ? -1.541 -9.781 10.244 1.00 79.31 91 ASN A N 1
ATOM 692 C CA . ASN A 1 91 ? -1.086 -9.433 11.601 1.00 79.31 91 ASN A CA 1
ATOM 693 C C . ASN A 1 91 ? -0.360 -8.075 11.684 1.00 79.31 91 ASN A C 1
ATOM 695 O O . ASN A 1 91 ? 0.662 -7.962 12.362 1.00 79.31 91 ASN A O 1
ATOM 699 N N . LEU A 1 92 ? -0.879 -7.083 10.956 1.00 71.81 92 LEU A N 1
ATOM 700 C CA . LEU A 1 92 ? -0.406 -5.698 10.960 1.00 71.81 92 LEU A CA 1
ATOM 701 C C . LEU A 1 92 ? -0.973 -4.889 12.133 1.00 71.81 92 LEU A C 1
ATOM 703 O O . LEU A 1 92 ? -2.118 -5.183 12.547 1.00 71.81 92 LEU A O 1
#

Secondary structure (DSSP, 8-state):
-EEEETTTTEEEEE-SSSEEEEEEEEETTEEEEEEEEE--TT--EEEEETTTTEEEEEE--B-PPPPP-SS-SSPPPPBPTT--EEEEE---

Sequence (92 aa):
AVRYDPKLALVFSSNGDGTLTIVQQIGPDKYAVLETVKTAPRARTMELDPKTHHLFLATAEFGPAPAPTKDQPHPHPQVIPGSFMVLEFGNL

Radius of gyration: 16.25 Å; chains: 1; bounding box: 30×28×46 Å

Foldseek 3Di:
DWDAQPVQQWIWFQDQQQKIWIWHDPDPPDIDTPDIDGGDHHQRDWDADNVQRKIKTKDFDFDDFPPADPVRNDGDTDGDPPGIDIDMDGPD